Protein AF-A0A068S8H3-F1 (afdb_monomer)

Structure (mmCIF, N/CA/C/O backbone):
data_AF-A0A068S8H3-F1
#
_entry.id   AF-A0A068S8H3-F1
#
loop_
_atom_site.group_PDB
_atom_site.id
_atom_site.type_symbol
_atom_site.label_atom_id
_atom_site.label_alt_id
_atom_site.label_comp_id
_atom_site.label_asym_id
_atom_site.label_entity_id
_atom_site.label_seq_id
_atom_site.pdbx_PDB_ins_code
_atom_site.Cartn_x
_atom_site.Cartn_y
_atom_site.Cartn_z
_atom_site.occupancy
_atom_site.B_iso_or_equiv
_atom_site.auth_seq_id
_atom_site.auth_comp_id
_atom_site.auth_asym_id
_atom_site.auth_atom_id
_atom_site.pdbx_PDB_model_num
ATOM 1 N N . MET A 1 1 ? -9.860 7.622 16.279 1.00 87.50 1 MET A N 1
ATOM 2 C CA . MET A 1 1 ? -9.951 6.152 16.464 1.00 87.50 1 MET A CA 1
ATOM 3 C C . MET A 1 1 ? -8.673 5.425 16.018 1.00 87.50 1 MET A C 1
ATOM 5 O O . MET A 1 1 ? -8.213 5.664 14.912 1.00 87.50 1 MET A O 1
ATOM 9 N N . LEU A 1 2 ? -8.128 4.515 16.843 1.00 90.56 2 LEU A N 1
ATOM 10 C CA . LEU A 1 2 ? -6.992 3.648 16.477 1.00 90.56 2 LEU A CA 1
ATOM 11 C C . LEU A 1 2 ? -7.489 2.254 16.067 1.00 90.56 2 LEU A C 1
ATOM 13 O O . LEU A 1 2 ? -8.186 1.598 16.841 1.00 90.56 2 LEU A O 1
ATOM 17 N N . ILE A 1 3 ? -7.092 1.792 14.886 1.00 91.25 3 ILE A N 1
ATOM 18 C CA . ILE A 1 3 ? -7.361 0.451 14.362 1.00 91.25 3 ILE A CA 1
ATOM 19 C C . ILE A 1 3 ? -6.024 -0.273 14.217 1.00 91.25 3 ILE A C 1
ATOM 21 O O . ILE A 1 3 ? -5.102 0.236 13.585 1.00 91.25 3 ILE A O 1
ATOM 25 N N . SER A 1 4 ? -5.925 -1.473 14.782 1.00 94.56 4 SER A N 1
ATOM 26 C CA . SER A 1 4 ? -4.826 -2.412 14.531 1.00 94.56 4 SER A CA 1
ATOM 27 C C . SER A 1 4 ? -5.387 -3.684 13.904 1.00 94.56 4 SER A C 1
ATOM 29 O O . SER A 1 4 ? -6.525 -4.071 14.187 1.00 94.56 4 SER A O 1
ATOM 31 N N . GLY A 1 5 ? -4.618 -4.306 13.014 1.00 95.06 5 GLY A N 1
ATOM 32 C CA . GLY A 1 5 ? -5.031 -5.542 12.364 1.00 95.06 5 GLY A CA 1
ATOM 33 C C . GLY A 1 5 ? -4.098 -5.979 11.245 1.00 95.06 5 GLY A C 1
ATOM 34 O O . GLY A 1 5 ? -2.904 -5.675 11.248 1.00 95.06 5 GLY A O 1
ATOM 35 N N . HIS A 1 6 ? -4.664 -6.686 10.271 1.00 96.19 6 HIS A N 1
ATOM 36 C CA . HIS A 1 6 ? -3.935 -7.189 9.111 1.00 96.19 6 HIS A CA 1
ATOM 37 C C . HIS A 1 6 ? -4.481 -6.605 7.817 1.00 96.19 6 HIS A C 1
ATOM 39 O O . HIS A 1 6 ? -5.684 -6.392 7.678 1.00 96.19 6 HIS A O 1
ATOM 45 N N . ALA A 1 7 ? -3.600 -6.395 6.848 1.00 96.00 7 ALA A N 1
ATOM 46 C CA . ALA A 1 7 ? -3.966 -5.974 5.510 1.00 96.00 7 ALA A CA 1
ATOM 47 C C . ALA A 1 7 ? -3.369 -6.898 4.456 1.00 96.00 7 ALA A C 1
ATOM 49 O O . ALA A 1 7 ? -2.321 -7.517 4.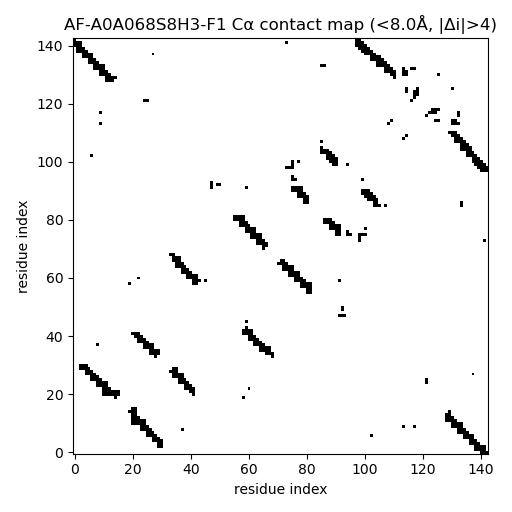658 1.00 96.00 7 ALA A O 1
ATOM 50 N N . HIS A 1 8 ? -4.030 -6.937 3.304 1.00 95.50 8 HIS A N 1
ATOM 51 C CA . HIS A 1 8 ? -3.433 -7.393 2.056 1.00 95.50 8 HIS A CA 1
ATOM 52 C C . HIS A 1 8 ? -3.525 -6.258 1.041 1.00 95.50 8 HIS A C 1
ATOM 54 O O . HIS A 1 8 ? -4.601 -5.700 0.835 1.00 95.50 8 HIS A O 1
ATOM 60 N N . LEU A 1 9 ? -2.391 -5.894 0.452 1.00 96.00 9 LEU A N 1
ATOM 61 C CA . LEU A 1 9 ? -2.245 -4.819 -0.519 1.00 96.00 9 LEU A CA 1
ATOM 62 C C . LEU A 1 9 ? -1.745 -5.414 -1.831 1.00 96.00 9 LEU A C 1
ATOM 64 O O . LEU A 1 9 ? -0.655 -5.980 -1.891 1.00 96.00 9 LEU A O 1
ATOM 68 N N . CYS A 1 10 ? -2.546 -5.287 -2.877 1.00 94.81 10 CYS A N 1
ATOM 69 C CA . CYS A 1 10 ? -2.201 -5.645 -4.242 1.00 94.81 10 CYS A CA 1
ATOM 70 C C . CYS A 1 10 ? -1.629 -4.405 -4.928 1.00 94.81 10 CYS A C 1
ATOM 72 O O . CYS A 1 10 ? -2.367 -3.448 -5.143 1.00 94.81 10 CYS A O 1
ATOM 74 N N . PHE A 1 11 ? -0.341 -4.415 -5.257 1.00 93.38 11 PHE A N 1
ATOM 75 C CA . PHE A 1 11 ? 0.302 -3.373 -6.056 1.00 93.38 11 PHE A CA 1
ATOM 76 C C . PHE A 1 11 ? 0.191 -3.745 -7.531 1.00 93.38 11 PHE A C 1
ATOM 78 O O . PHE A 1 11 ? 0.529 -4.869 -7.916 1.00 93.38 11 PHE A O 1
ATOM 85 N N . LEU A 1 12 ? -0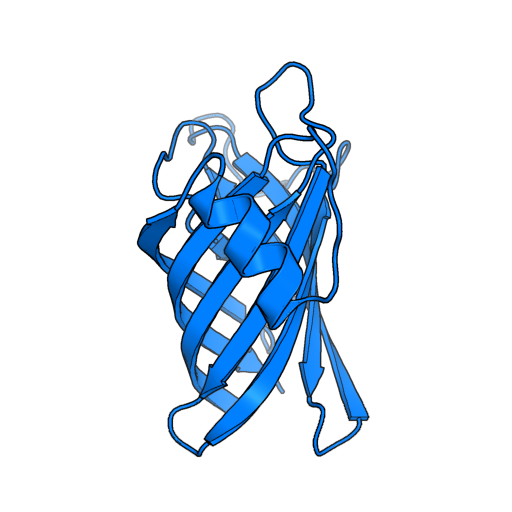.336 -2.817 -8.325 1.00 92.25 12 LEU A N 1
ATOM 86 C CA . LEU A 1 12 ? -0.847 -3.079 -9.664 1.00 92.25 12 LEU A CA 1
ATOM 87 C C . LEU A 1 12 ? -0.083 -2.273 -10.710 1.00 92.25 12 LEU A C 1
ATOM 89 O O . LEU A 1 12 ? 0.335 -1.136 -10.475 1.00 92.25 12 LEU A O 1
ATOM 93 N N . SER A 1 13 ? 0.102 -2.905 -11.864 1.00 88.88 13 SER A N 1
ATOM 94 C CA . SER A 1 13 ? 0.639 -2.276 -13.064 1.00 88.88 13 SER A CA 1
ATOM 95 C C . SER A 1 13 ? -0.235 -1.098 -13.540 1.00 88.88 13 SER A C 1
ATOM 97 O O . SER A 1 13 ? -1.405 -1.005 -13.165 1.00 88.88 13 SER A O 1
ATOM 99 N N . PRO A 1 14 ? 0.306 -0.186 -14.371 1.00 89.50 14 PRO A N 1
ATOM 100 C CA . PRO A 1 14 ? 1.652 -0.207 -14.950 1.00 89.50 14 PRO A CA 1
ATOM 101 C C . PRO A 1 14 ? 2.763 0.038 -13.922 1.00 89.50 14 PRO A C 1
ATOM 103 O O . PRO A 1 14 ? 2.545 0.661 -12.884 1.00 89.50 14 PRO A O 1
ATOM 106 N N . ILE A 1 15 ? 3.957 -0.467 -14.237 1.00 86.62 15 ILE A N 1
ATOM 107 C CA . ILE A 1 15 ? 5.186 -0.204 -13.487 1.00 86.62 15 ILE A CA 1
ATOM 108 C C . ILE A 1 15 ? 5.979 0.871 -14.240 1.00 86.62 15 ILE A C 1
ATOM 110 O O . ILE A 1 15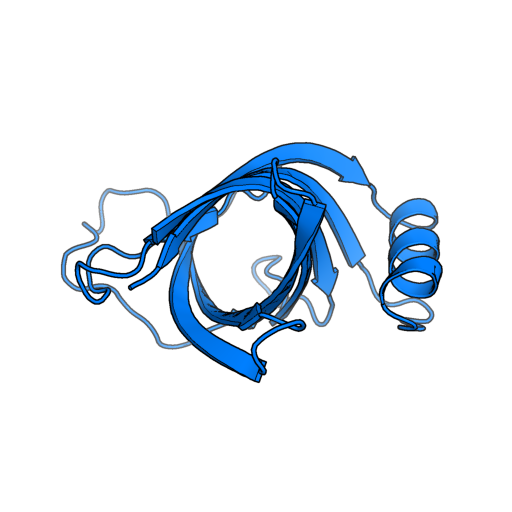 ? 6.185 0.745 -15.449 1.00 86.62 15 ILE A O 1
ATOM 114 N N . ASP A 1 16 ? 6.396 1.937 -13.556 1.00 85.69 16 ASP A N 1
ATOM 115 C CA . ASP A 1 16 ? 7.225 2.983 -14.160 1.00 85.69 16 ASP A CA 1
ATOM 116 C C . ASP A 1 16 ? 8.681 2.528 -14.392 1.00 85.69 16 ASP A C 1
ATOM 118 O O . ASP A 1 16 ? 9.099 1.435 -14.006 1.00 85.69 16 ASP A O 1
ATOM 122 N N . GLU A 1 17 ? 9.486 3.383 -15.029 1.00 82.25 17 GLU A N 1
ATOM 123 C CA . GLU A 1 17 ? 10.896 3.095 -15.342 1.00 82.25 17 GLU A CA 1
ATOM 124 C C . GLU A 1 17 ? 11.762 2.813 -14.098 1.00 82.25 17 GLU A C 1
ATOM 126 O O . GLU A 1 17 ? 12.861 2.272 -14.221 1.00 82.25 17 GLU A O 1
ATOM 131 N N . GLN A 1 18 ? 11.280 3.166 -12.902 1.00 77.81 18 GLN A N 1
ATOM 132 C CA . GLN A 1 18 ? 11.966 2.980 -11.623 1.00 77.81 18 GLN A CA 1
ATOM 133 C C . GLN A 1 18 ? 11.499 1.715 -10.886 1.00 77.81 18 GLN A C 1
ATOM 135 O O . GLN A 1 18 ? 11.958 1.451 -9.774 1.00 77.81 18 GLN A O 1
ATOM 140 N N . GLY A 1 19 ? 10.610 0.915 -11.484 1.00 81.38 19 GLY A N 1
ATOM 141 C CA . GLY A 1 19 ? 10.066 -0.278 -10.838 1.00 81.38 19 GLY A CA 1
ATOM 142 C C . GLY A 1 19 ? 8.924 0.029 -9.863 1.00 81.38 19 GLY A C 1
ATOM 143 O O . GLY A 1 19 ? 8.643 -0.779 -8.974 1.00 81.38 19 GLY A O 1
ATOM 144 N N . THR A 1 20 ? 8.277 1.190 -9.990 1.00 85.94 20 THR A N 1
ATOM 145 C CA . THR A 1 20 ? 7.189 1.615 -9.105 1.00 85.94 20 THR A CA 1
ATOM 146 C C . THR A 1 20 ? 5.828 1.283 -9.690 1.00 85.94 20 THR A C 1
ATOM 148 O O . THR A 1 20 ? 5.539 1.627 -10.829 1.00 85.94 20 THR A O 1
ATOM 151 N N . TYR A 1 21 ? 4.970 0.668 -8.882 1.00 89.69 21 TYR A N 1
ATOM 152 C CA . TYR A 1 21 ? 3.580 0.396 -9.237 1.00 89.69 21 TYR A CA 1
ATOM 153 C C . TYR A 1 21 ? 2.742 1.678 -9.226 1.00 89.69 21 TYR A C 1
ATOM 155 O O . TYR A 1 21 ? 2.827 2.469 -8.286 1.00 89.69 21 TYR A O 1
ATOM 163 N N . ALA A 1 22 ? 1.901 1.858 -10.243 1.00 91.06 22 ALA A N 1
ATOM 164 C CA . ALA A 1 22 ? 1.064 3.046 -10.384 1.00 91.06 22 ALA A CA 1
ATOM 165 C C . ALA A 1 22 ? 0.001 3.168 -9.284 1.00 91.06 22 ALA A C 1
ATOM 167 O O . ALA A 1 22 ? -0.336 4.278 -8.864 1.00 91.06 22 ALA A O 1
ATOM 168 N N . GLU A 1 23 ? -0.539 2.045 -8.815 1.00 94.31 23 GLU A N 1
ATOM 169 C CA . GLU A 1 23 ? -1.547 2.024 -7.760 1.00 94.31 23 GLU A CA 1
ATOM 170 C C . GLU A 1 23 ? -1.415 0.792 -6.860 1.00 94.31 23 GLU A C 1
ATOM 172 O O . GLU A 1 23 ? -0.774 -0.206 -7.202 1.00 94.31 23 GLU A O 1
ATOM 177 N N . PHE A 1 24 ? -2.068 0.850 -5.703 1.00 95.06 24 PHE A N 1
ATOM 178 C CA . PHE A 1 24 ? -2.350 -0.325 -4.894 1.00 95.06 24 PHE A CA 1
ATOM 179 C C . PHE A 1 24 ? -3.803 -0.343 -4.434 1.00 95.06 24 PHE A C 1
ATOM 181 O O . PHE A 1 24 ? -4.422 0.702 -4.243 1.00 95.06 24 PHE A O 1
ATOM 188 N N . LYS A 1 25 ? -4.345 -1.543 -4.234 1.00 96.38 25 LYS A N 1
ATOM 189 C CA . LYS A 1 25 ? -5.706 -1.788 -3.738 1.00 96.38 25 LYS A CA 1
ATOM 190 C C . LYS A 1 25 ? -5.695 -2.947 -2.759 1.00 96.38 25 LYS A C 1
ATOM 192 O O . LYS A 1 25 ? -4.912 -3.879 -2.908 1.00 96.38 25 LYS A O 1
ATOM 197 N N . GLY A 1 26 ? -6.559 -2.919 -1.760 1.00 95.75 26 GLY A N 1
ATOM 198 C CA . GLY A 1 26 ? -6.520 -3.917 -0.710 1.00 95.75 26 GLY A CA 1
ATOM 199 C C . GLY A 1 26 ? -7.646 -3.799 0.291 1.00 95.75 26 GLY A C 1
ATOM 200 O O . GLY A 1 26 ? -8.537 -2.957 0.175 1.00 95.75 26 GLY A O 1
ATOM 201 N N . HIS A 1 27 ? -7.560 -4.650 1.306 1.00 95.62 27 HIS A N 1
ATOM 202 C CA . HIS A 1 27 ? -8.471 -4.621 2.439 1.00 95.62 27 HIS A CA 1
ATOM 203 C C . HIS A 1 27 ? -7.704 -4.719 3.749 1.00 95.62 27 HIS A C 1
ATOM 205 O O . HIS A 1 27 ? -6.667 -5.382 3.828 1.00 95.62 27 HIS A O 1
ATOM 211 N N . VAL A 1 28 ? -8.270 -4.097 4.776 1.00 94.69 28 VAL A N 1
ATOM 212 C CA . VAL A 1 28 ? -7.824 -4.151 6.163 1.00 94.69 28 VAL A CA 1
ATOM 213 C C . VAL A 1 28 ? -8.875 -4.887 6.974 1.00 94.69 28 VAL A C 1
ATOM 215 O O . VAL A 1 28 ? -10.054 -4.544 6.930 1.00 94.69 28 VAL A O 1
ATOM 218 N N . ILE A 1 29 ? -8.433 -5.876 7.738 1.00 93.12 29 ILE A N 1
ATOM 219 C CA . ILE A 1 29 ? -9.237 -6.592 8.719 1.00 93.12 29 ILE A CA 1
ATOM 220 C C . ILE A 1 29 ? -8.738 -6.150 10.092 1.00 93.12 29 ILE A C 1
ATOM 222 O O . ILE A 1 29 ? -7.652 -6.544 10.524 1.00 93.12 29 ILE A O 1
ATOM 226 N N . GLY A 1 30 ? -9.519 -5.297 10.752 1.00 89.75 30 GLY A N 1
ATOM 227 C CA . GLY A 1 30 ? -9.243 -4.861 12.118 1.00 89.75 30 GLY A CA 1
ATOM 228 C C . GLY A 1 30 ? -9.537 -5.960 13.141 1.00 8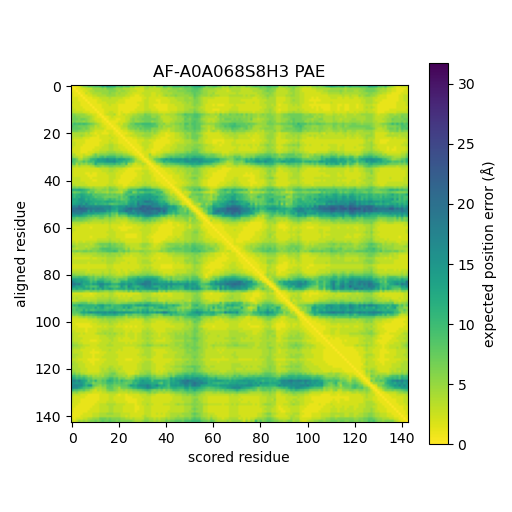9.75 30 GLY A C 1
ATOM 229 O O . GLY A 1 30 ? -10.345 -6.858 12.900 1.00 89.75 30 GLY A O 1
ATOM 230 N N . GLU A 1 31 ? -8.927 -5.865 14.323 1.00 84.06 31 GLU A N 1
ATOM 231 C CA . GLU A 1 31 ? -9.121 -6.818 15.432 1.00 84.06 31 GLU A CA 1
ATOM 232 C C . GLU A 1 31 ? -10.591 -6.975 15.874 1.00 84.06 31 GLU A C 1
ATOM 234 O O . GLU A 1 31 ? -10.980 -8.027 16.378 1.00 84.06 31 GLU A O 1
ATOM 239 N N . GLN A 1 32 ? -11.432 -5.962 15.645 1.00 78.88 32 GLN A N 1
ATOM 240 C CA . GLN A 1 32 ? -12.864 -5.969 15.977 1.00 78.88 32 GLN A CA 1
ATOM 241 C C . GLN A 1 32 ? -13.761 -6.466 14.830 1.00 78.88 32 GLN A C 1
ATOM 243 O O . GLN A 1 32 ? -14.948 -6.162 14.809 1.00 78.88 32 GLN A O 1
ATOM 248 N N . GLN A 1 33 ? -13.205 -7.207 13.865 1.00 78.12 33 GLN A N 1
ATOM 249 C CA . GLN A 1 33 ? -13.893 -7.661 12.644 1.00 78.12 33 GLN A CA 1
ATOM 250 C C . GLN A 1 33 ? -14.392 -6.534 11.722 1.00 78.12 33 GLN A C 1
ATOM 252 O O . GLN A 1 33 ? -15.092 -6.806 10.751 1.00 78.12 33 GLN A O 1
ATOM 257 N N . SER A 1 34 ? -13.999 -5.286 11.976 1.00 80.25 34 SER A N 1
ATOM 258 C CA . SER A 1 34 ? -14.218 -4.163 11.064 1.00 80.25 34 SER A CA 1
ATOM 259 C C . SER A 1 34 ? -13.413 -4.365 9.779 1.00 80.25 34 SER A C 1
ATOM 261 O O . SER A 1 34 ? -12.208 -4.645 9.855 1.00 80.25 34 SER A O 1
ATOM 263 N N . VAL A 1 35 ? -14.052 -4.187 8.623 1.00 90.56 35 VAL A N 1
ATOM 264 C CA . VAL A 1 35 ? -13.411 -4.325 7.310 1.00 90.56 35 VAL A CA 1
ATOM 265 C C . VAL A 1 35 ? -13.325 -2.962 6.638 1.00 90.56 35 VAL A C 1
ATOM 267 O O . VAL A 1 35 ? -14.342 -2.318 6.396 1.00 90.56 35 VAL A O 1
ATOM 270 N N . TYR A 1 36 ? -12.107 -2.553 6.288 1.00 94.38 36 TYR A N 1
ATOM 271 C CA . TYR A 1 36 ? -11.869 -1.317 5.546 1.00 94.38 36 TYR A CA 1
ATOM 272 C C . TYR A 1 36 ? -11.314 -1.629 4.161 1.00 94.38 36 TYR A C 1
ATOM 274 O O . TYR A 1 36 ? -10.469 -2.512 4.000 1.00 94.38 36 TYR A O 1
ATOM 282 N N . GLY A 1 37 ? -11.769 -0.883 3.163 1.00 95.44 37 GLY A N 1
ATOM 283 C CA . GLY A 1 37 ? -11.124 -0.817 1.860 1.00 95.44 37 GLY A CA 1
ATOM 284 C C . GLY A 1 37 ? -9.946 0.146 1.917 1.00 95.44 37 GLY A C 1
ATOM 285 O O . GLY A 1 37 ? -10.017 1.182 2.579 1.00 95.44 37 GLY A O 1
ATOM 286 N N . ILE A 1 38 ? -8.866 -0.177 1.216 1.00 96.12 38 ILE A N 1
ATOM 287 C CA . ILE A 1 38 ? -7.723 0.722 1.078 1.00 96.12 38 ILE A CA 1
ATOM 288 C C . ILE A 1 38 ? -7.266 0.759 -0.378 1.00 96.12 38 ILE A C 1
ATOM 290 O O . ILE A 1 38 ? -7.120 -0.280 -1.022 1.00 96.12 38 ILE A O 1
ATOM 294 N N . ALA A 1 39 ? -7.050 1.957 -0.907 1.00 96.75 39 ALA A N 1
ATOM 295 C CA . ALA A 1 39 ? -6.534 2.152 -2.254 1.00 96.75 39 ALA A CA 1
ATOM 296 C C . ALA A 1 39 ? -5.597 3.353 -2.289 1.00 96.75 39 ALA A C 1
ATOM 298 O O . ALA A 1 39 ? -5.889 4.361 -1.656 1.00 96.75 39 ALA A O 1
ATOM 299 N N . GLY A 1 40 ? -4.504 3.269 -3.038 1.00 96.62 40 GLY A N 1
ATOM 300 C CA . GLY A 1 40 ? -3.575 4.378 -3.199 1.00 96.62 40 GLY A CA 1
ATOM 301 C C . GLY A 1 40 ? -3.118 4.560 -4.634 1.00 96.62 40 GLY A C 1
ATOM 302 O O . GLY A 1 40 ? -2.833 3.585 -5.322 1.00 96.62 40 GLY A O 1
ATOM 303 N N . GLN A 1 41 ? -3.018 5.816 -5.065 1.00 96.31 41 GLN A N 1
ATOM 304 C CA . GLN A 1 41 ? -2.543 6.204 -6.394 1.00 96.31 41 GLN A CA 1
ATOM 305 C C . GLN A 1 41 ? -1.191 6.911 -6.279 1.00 96.31 41 GLN A C 1
ATOM 307 O O . GLN A 1 41 ? -1.056 7.846 -5.490 1.00 96.31 41 GLN A O 1
ATOM 312 N N . GLN A 1 42 ? -0.200 6.498 -7.073 1.00 94.25 42 GLN A N 1
ATOM 313 C CA . GLN A 1 42 ? 1.135 7.101 -7.074 1.00 94.25 42 GLN A CA 1
ATOM 314 C C . GLN A 1 42 ? 1.071 8.605 -7.392 1.00 94.25 42 GLN A C 1
ATOM 316 O O . GLN A 1 42 ? 0.408 9.040 -8.337 1.00 94.25 42 GLN A O 1
ATOM 321 N N . LEU A 1 43 ? 1.828 9.402 -6.638 1.00 92.31 43 LEU A N 1
ATOM 322 C CA . LEU A 1 43 ? 2.001 10.835 -6.849 1.00 92.31 43 LEU A CA 1
ATOM 323 C C . LEU A 1 43 ? 3.350 11.119 -7.524 1.00 92.31 43 LEU A C 1
ATOM 325 O O . LEU A 1 43 ? 4.388 11.187 -6.874 1.00 92.31 43 LEU A O 1
ATOM 329 N N . THR A 1 44 ? 3.347 11.357 -8.836 1.00 85.12 44 THR A N 1
ATOM 330 C CA . THR A 1 44 ? 4.582 11.506 -9.637 1.00 85.12 44 THR A CA 1
ATOM 331 C C . THR A 1 44 ? 5.318 12.840 -9.453 1.00 85.12 44 THR A C 1
ATOM 333 O O . THR A 1 44 ? 6.414 13.018 -9.974 1.00 85.12 44 THR A O 1
ATOM 336 N N . LYS A 1 45 ? 4.697 13.829 -8.800 1.00 81.69 45 LYS A N 1
ATOM 337 C CA . LYS A 1 45 ? 5.248 15.189 -8.617 1.00 81.69 45 LYS A CA 1
ATOM 338 C C . LYS A 1 45 ? 5.182 15.660 -7.167 1.00 81.69 45 LYS A C 1
ATOM 340 O O . LYS A 1 45 ? 5.235 16.860 -6.910 1.00 81.69 45 LYS A O 1
ATOM 345 N N . TYR A 1 46 ? 5.009 14.728 -6.237 1.00 83.75 46 TYR A N 1
ATOM 346 C CA . TYR A 1 46 ? 4.978 15.058 -4.824 1.00 83.75 46 TYR A CA 1
ATOM 347 C C . TYR A 1 46 ? 6.394 15.044 -4.269 1.00 83.75 46 TYR A C 1
ATOM 349 O O . TYR A 1 46 ? 7.111 14.056 -4.414 1.00 83.75 46 TYR A O 1
ATOM 357 N N . ASN A 1 47 ? 6.776 16.152 -3.647 1.00 77.44 47 ASN A N 1
ATOM 358 C CA . ASN A 1 47 ? 7.986 16.234 -2.857 1.00 77.44 47 ASN A CA 1
ATOM 359 C C . ASN A 1 47 ? 7.612 16.749 -1.472 1.00 77.44 47 ASN A C 1
ATOM 361 O O . ASN A 1 47 ? 6.886 17.737 -1.350 1.00 77.44 47 ASN A O 1
ATOM 365 N N . GLU A 1 48 ? 8.094 16.061 -0.451 1.00 79.06 48 GLU A N 1
ATOM 366 C CA . GLU A 1 48 ? 7.882 16.425 0.938 1.00 79.06 48 GLU A CA 1
ATOM 367 C C . GLU A 1 48 ? 9.006 17.379 1.363 1.00 79.06 48 GLU A C 1
ATOM 369 O O . GLU A 1 48 ? 10.159 16.955 1.385 1.00 79.06 48 GLU A O 1
ATOM 374 N N . PRO A 1 49 ? 8.714 1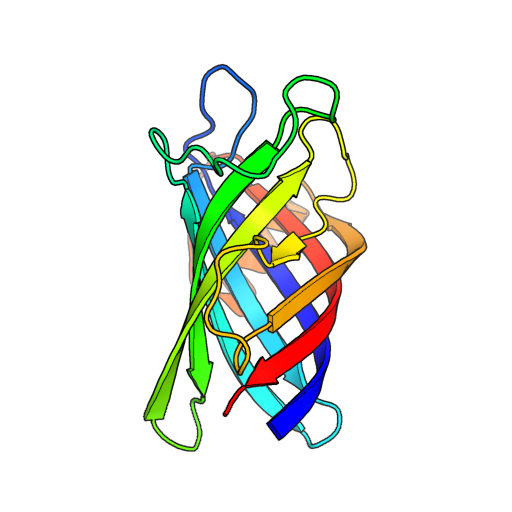8.654 1.688 1.00 71.44 49 PRO A N 1
ATOM 375 C CA . PRO A 1 49 ? 9.756 19.642 1.980 1.00 71.44 49 PRO A CA 1
ATOM 376 C C . PRO A 1 49 ? 10.652 19.254 3.160 1.00 71.44 49 PRO A C 1
ATOM 378 O O . PRO A 1 49 ? 11.835 19.583 3.170 1.00 71.44 49 PRO A O 1
ATOM 381 N N . ASP A 1 50 ? 10.076 18.548 4.135 1.00 73.88 50 ASP A N 1
ATOM 382 C CA . ASP A 1 50 ? 10.749 18.137 5.367 1.00 73.88 50 ASP A CA 1
ATOM 383 C C . ASP A 1 50 ? 11.432 16.760 5.246 1.00 73.88 50 ASP A C 1
ATOM 385 O O . ASP A 1 50 ? 12.121 16.316 6.170 1.00 73.88 50 ASP A O 1
ATOM 389 N N . TRP A 1 51 ? 11.289 16.078 4.101 1.00 74.25 51 TRP A N 1
ATOM 390 C CA . TRP A 1 51 ? 12.017 14.847 3.812 1.00 74.25 51 TRP A CA 1
ATOM 391 C C . TRP A 1 51 ? 13.400 15.202 3.269 1.00 74.25 51 TRP A C 1
ATOM 393 O O . TRP A 1 51 ? 13.565 15.614 2.126 1.00 74.25 51 TRP A O 1
ATOM 403 N N . ASN A 1 52 ? 14.403 15.072 4.134 1.00 66.25 52 ASN A N 1
ATOM 404 C CA . ASN A 1 52 ? 15.783 15.447 3.843 1.00 66.25 52 ASN A CA 1
ATOM 405 C C . ASN A 1 52 ? 16.346 14.698 2.618 1.00 66.25 52 ASN A C 1
ATOM 407 O O . ASN A 1 52 ? 16.269 13.471 2.566 1.00 66.25 52 ASN A O 1
ATOM 411 N N . ASP A 1 53 ? 17.044 15.406 1.722 1.00 58.72 53 ASP A N 1
ATOM 412 C CA . ASP A 1 53 ? 17.684 14.850 0.508 1.00 58.72 53 ASP A CA 1
ATOM 413 C C . ASP A 1 53 ? 18.742 13.757 0.792 1.00 58.72 53 ASP A C 1
ATOM 415 O O . ASP A 1 53 ? 19.197 13.057 -0.112 1.00 58.72 53 ASP A O 1
ATOM 419 N N . CYS A 1 54 ? 19.156 13.607 2.053 1.00 63.38 54 CYS A N 1
ATOM 420 C CA . CYS A 1 54 ? 20.088 12.575 2.512 1.00 63.38 54 CYS A CA 1
ATOM 421 C C . CYS A 1 54 ? 19.403 11.254 2.916 1.00 63.38 54 CYS A C 1
ATOM 423 O O . CYS A 1 54 ? 20.098 10.315 3.308 1.00 63.38 54 CYS A O 1
ATOM 425 N N . LEU A 1 55 ? 18.069 11.196 2.908 1.00 68.94 55 LEU A N 1
ATOM 426 C CA . LEU A 1 55 ? 17.293 10.000 3.234 1.00 68.94 55 LEU A CA 1
ATOM 427 C C . LEU A 1 55 ? 17.088 9.125 1.994 1.00 68.94 55 LEU A C 1
ATOM 429 O O . LEU A 1 55 ? 17.257 9.565 0.857 1.00 68.94 55 LEU A O 1
ATOM 433 N N . GLU A 1 56 ? 16.724 7.863 2.220 1.00 73.75 56 GLU A N 1
ATOM 434 C CA . GLU A 1 56 ? 16.378 6.9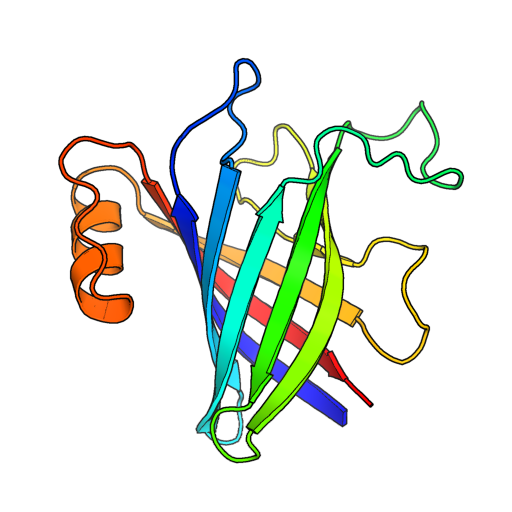43 1.137 1.00 73.75 56 GLU A CA 1
ATOM 435 C C . GLU A 1 56 ? 15.278 7.545 0.255 1.00 73.75 56 GLU A C 1
ATOM 437 O O . GLU A 1 56 ? 14.338 8.186 0.740 1.00 73.75 56 GLU A O 1
ATOM 442 N N . SER A 1 57 ? 15.408 7.352 -1.058 1.00 82.12 57 SER A N 1
ATOM 443 C CA . SER A 1 57 ? 14.401 7.811 -2.008 1.00 82.12 57 SER A CA 1
ATOM 444 C C . SER A 1 57 ? 13.075 7.107 -1.723 1.00 82.12 57 SER A C 1
ATOM 446 O O . SER A 1 57 ? 13.043 5.918 -1.412 1.00 82.12 57 SER A O 1
ATOM 448 N N . VAL A 1 58 ? 11.969 7.836 -1.823 1.00 87.94 58 VAL A N 1
ATOM 449 C CA . VAL A 1 58 ? 10.633 7.339 -1.483 1.00 87.94 58 VAL A CA 1
ATOM 450 C C . VAL A 1 58 ? 9.653 7.622 -2.612 1.00 87.94 58 VAL A C 1
ATOM 452 O O . VAL A 1 58 ? 9.783 8.597 -3.349 1.00 87.94 58 VAL A O 1
ATOM 455 N N . ILE A 1 59 ? 8.647 6.765 -2.717 1.00 89.69 59 ILE A N 1
ATOM 456 C CA . ILE A 1 59 ? 7.480 6.937 -3.576 1.00 89.69 59 ILE A CA 1
ATOM 457 C C . ILE A 1 59 ? 6.313 7.350 -2.693 1.00 89.69 59 ILE A C 1
ATOM 459 O O . ILE A 1 59 ? 6.088 6.730 -1.654 1.00 89.69 59 ILE A O 1
ATOM 463 N N . TYR A 1 60 ? 5.538 8.333 -3.135 1.00 92.81 60 TYR A N 1
ATOM 464 C CA . TYR A 1 60 ? 4.332 8.769 -2.440 1.00 92.81 60 TYR A CA 1
ATOM 465 C C . TYR A 1 60 ? 3.073 8.277 -3.146 1.00 92.81 60 TYR A C 1
ATOM 467 O O . TYR A 1 60 ? 3.026 8.228 -4.375 1.00 92.81 60 TYR A O 1
ATOM 475 N N . TYR A 1 61 ? 2.044 7.966 -2.364 1.00 94.56 61 TYR A N 1
ATOM 476 C CA . TYR A 1 61 ? 0.712 7.622 -2.845 1.00 94.56 61 TYR A CA 1
ATOM 477 C C . TYR A 1 61 ? -0.334 8.471 -2.121 1.00 94.56 61 TYR A C 1
ATOM 479 O O . TYR A 1 61 ? -0.250 8.642 -0.904 1.00 94.56 61 TYR A O 1
ATOM 487 N N . ASP A 1 62 ? -1.333 8.961 -2.854 1.00 95.62 62 ASP A N 1
ATOM 488 C CA . ASP A 1 62 ? -2.577 9.475 -2.272 1.00 95.62 62 ASP A CA 1
ATOM 489 C C . ASP A 1 62 ? -3.460 8.276 -1.930 1.00 95.62 62 ASP A C 1
ATOM 491 O O . ASP A 1 62 ? -3.958 7.598 -2.832 1.00 95.62 62 ASP A O 1
ATOM 495 N N . CYS A 1 63 ? -3.567 7.960 -0.640 1.00 96.31 63 CYS A N 1
ATOM 496 C CA . CYS A 1 63 ? -4.257 6.783 -0.136 1.00 96.31 63 CYS A CA 1
ATOM 497 C C . CYS A 1 63 ? -5.623 7.157 0.438 1.00 96.31 63 CYS A C 1
ATOM 499 O O . CYS A 1 63 ? -5.745 8.033 1.291 1.00 96.31 63 CYS A O 1
ATOM 501 N N . VAL A 1 64 ? -6.650 6.427 0.017 1.00 96.44 64 VAL A N 1
ATOM 502 C CA . VAL A 1 64 ? -8.009 6.496 0.543 1.00 96.44 64 VAL A CA 1
ATOM 503 C C . VAL A 1 64 ? -8.276 5.249 1.376 1.00 96.44 64 VAL A C 1
ATOM 505 O O . VAL A 1 64 ? -8.103 4.124 0.905 1.00 96.44 64 VAL A O 1
ATOM 508 N N . VAL A 1 65 ? -8.725 5.456 2.611 1.00 95.06 65 VAL A N 1
ATOM 509 C CA . VAL A 1 65 ? -9.249 4.413 3.496 1.00 95.06 65 VAL A CA 1
ATOM 510 C C . VAL A 1 65 ? -10.762 4.570 3.555 1.00 95.06 65 VAL A C 1
ATOM 512 O O . VAL A 1 65 ? -11.247 5.644 3.906 1.00 95.06 65 VAL A O 1
ATOM 515 N N . LYS A 1 66 ? -11.503 3.513 3.221 1.00 95.12 66 LYS A N 1
ATOM 516 C CA . LYS A 1 66 ? -12.968 3.486 3.230 1.00 95.12 66 LYS A CA 1
ATOM 517 C C . LYS A 1 66 ? -13.481 2.521 4.290 1.00 95.12 66 LYS A C 1
ATOM 519 O O . LYS A 1 66 ? -13.130 1.345 4.276 1.00 95.12 66 LYS A O 1
ATOM 524 N N . ASP A 1 67 ? -14.345 3.007 5.168 1.00 92.62 67 ASP A N 1
ATOM 525 C CA . ASP A 1 67 ? -15.145 2.192 6.080 1.00 92.62 67 ASP A CA 1
ATOM 526 C C . ASP A 1 67 ? -16.431 1.759 5.370 1.00 92.62 67 ASP A C 1
ATOM 528 O O . ASP A 1 67 ? -17.266 2.597 5.019 1.00 92.62 67 ASP A O 1
ATOM 532 N N . TYR A 1 68 ? -16.578 0.455 5.131 1.00 87.12 68 TYR A N 1
ATOM 533 C CA . TYR A 1 68 ? -17.748 -0.089 4.442 1.00 87.12 68 TYR A CA 1
ATOM 534 C C . TYR A 1 68 ? -19.012 -0.105 5.304 1.00 87.12 68 TYR A C 1
ATOM 536 O O . TYR A 1 68 ? -20.108 -0.072 4.747 1.00 87.12 68 TYR A O 1
ATOM 544 N N . ASP A 1 69 ? -18.877 -0.128 6.630 1.00 86.69 69 ASP A N 1
ATOM 545 C CA . ASP A 1 69 ? -20.013 -0.195 7.550 1.00 86.69 69 ASP A CA 1
ATOM 546 C C . ASP A 1 69 ? -20.648 1.187 7.740 1.00 86.69 69 ASP A C 1
ATOM 548 O O . ASP A 1 69 ? -21.869 1.310 7.859 1.00 86.69 69 ASP A O 1
ATOM 552 N N . ASN A 1 70 ? -19.823 2.239 7.742 1.00 88.31 70 ASN A N 1
ATOM 553 C CA . ASN A 1 70 ? -20.258 3.612 8.019 1.00 88.31 70 ASN A CA 1
ATOM 554 C C . ASN A 1 70 ? -20.253 4.546 6.796 1.00 88.31 70 ASN A C 1
ATOM 556 O O . ASN A 1 70 ? -20.586 5.722 6.949 1.00 88.31 70 ASN A O 1
ATOM 560 N N . ASP A 1 71 ? -19.858 4.049 5.618 1.00 88.19 71 ASP A N 1
ATOM 561 C CA . ASP A 1 71 ? -19.670 4.811 4.368 1.00 88.19 71 ASP A CA 1
ATOM 562 C C . ASP A 1 71 ? -18.848 6.098 4.570 1.00 88.19 71 ASP A C 1
ATOM 564 O O . ASP A 1 71 ? -19.163 7.176 4.062 1.00 88.19 71 ASP A O 1
ATOM 568 N N . LYS A 1 72 ? -17.785 5.986 5.374 1.00 92.44 72 LYS A N 1
ATOM 569 C CA . LYS A 1 72 ? -16.829 7.067 5.634 1.00 92.44 72 LYS A CA 1
ATOM 570 C C . LYS A 1 72 ? -15.546 6.839 4.858 1.00 92.44 72 LYS A C 1
ATOM 572 O O . LYS A 1 72 ? -15.108 5.705 4.682 1.00 92.44 72 LYS A O 1
ATOM 577 N N . GLU A 1 73 ? -14.927 7.936 4.443 1.00 94.38 73 GLU A N 1
ATOM 578 C CA . GLU A 1 73 ? -13.662 7.923 3.719 1.00 94.38 73 GLU A CA 1
ATOM 579 C C . GLU A 1 73 ? -12.686 8.918 4.339 1.00 94.38 73 GLU A C 1
ATOM 581 O O . GLU A 1 73 ? -13.052 10.047 4.675 1.00 94.38 73 GLU A O 1
ATOM 586 N N . TRP A 1 74 ? -11.432 8.496 4.457 1.00 94.12 74 TRP A N 1
ATOM 587 C CA . TRP A 1 74 ? -10.324 9.323 4.917 1.00 94.12 74 TRP A CA 1
ATOM 588 C C . TRP A 1 74 ? -9.195 9.265 3.903 1.00 94.12 74 TRP A C 1
ATOM 590 O O . TRP A 1 74 ? -8.963 8.228 3.281 1.00 94.12 74 TRP A O 1
ATOM 600 N N . LYS A 1 75 ? -8.489 10.384 3.746 1.00 94.19 75 LYS A N 1
ATOM 601 C CA . LYS A 1 75 ? -7.345 10.495 2.844 1.00 94.19 75 LYS A CA 1
ATOM 602 C C . LYS A 1 75 ? -6.067 10.673 3.639 1.00 94.19 75 LYS A C 1
ATOM 604 O O . LYS A 1 75 ? -6.042 11.435 4.600 1.00 94.19 75 LYS A O 1
ATOM 609 N N . VAL A 1 76 ? -5.021 9.981 3.219 1.00 94.38 76 VAL A N 1
ATOM 610 C CA . VAL A 1 76 ? -3.699 10.023 3.833 1.00 94.38 76 VAL A CA 1
ATOM 611 C C . VAL A 1 76 ? -2.648 9.872 2.750 1.00 94.38 76 VAL A C 1
ATOM 613 O O . VAL A 1 76 ? -2.735 8.991 1.902 1.00 94.38 76 VAL A O 1
ATOM 616 N N . ILE A 1 77 ? -1.630 10.722 2.765 1.00 94.44 77 ILE A N 1
ATOM 617 C CA . ILE A 1 77 ? -0.482 10.549 1.883 1.00 94.44 77 ILE A CA 1
ATOM 618 C C . ILE A 1 77 ? 0.456 9.550 2.544 1.00 94.44 77 ILE A C 1
ATOM 620 O O . ILE A 1 77 ? 0.914 9.761 3.668 1.00 94.44 77 ILE A O 1
ATOM 624 N N . VAL A 1 78 ? 0.758 8.459 1.854 1.00 93.88 78 VAL A N 1
ATOM 625 C CA . VAL A 1 78 ? 1.678 7.433 2.352 1.00 93.88 78 VAL A CA 1
ATOM 626 C C . VAL A 1 78 ? 2.939 7.415 1.510 1.00 93.88 78 VAL A C 1
ATOM 628 O O . VAL A 1 78 ? 2.903 7.664 0.308 1.00 93.88 78 VAL A O 1
ATOM 631 N N . ARG A 1 79 ? 4.060 7.104 2.146 1.00 91.75 79 ARG A N 1
ATOM 632 C CA . ARG A 1 79 ? 5.360 6.917 1.521 1.00 91.75 79 ARG A CA 1
ATOM 633 C C . ARG A 1 79 ? 5.792 5.458 1.589 1.00 91.75 79 ARG A C 1
ATOM 635 O O . ARG A 1 79 ? 5.555 4.766 2.583 1.00 91.75 79 ARG A O 1
ATOM 642 N N . ARG A 1 80 ? 6.478 5.030 0.535 1.00 89.50 80 ARG A N 1
ATOM 643 C CA . ARG A 1 80 ? 7.110 3.722 0.371 1.00 89.50 80 ARG A CA 1
ATOM 644 C C . ARG A 1 80 ? 8.584 3.931 0.014 1.00 89.50 80 ARG A C 1
ATOM 646 O O . ARG A 1 80 ? 8.845 4.523 -1.031 1.00 89.50 80 ARG A O 1
ATOM 653 N N . PRO A 1 81 ? 9.547 3.455 0.817 1.00 84.75 81 PRO A N 1
ATOM 654 C CA . PRO A 1 81 ? 10.962 3.506 0.452 1.00 84.75 81 PRO A CA 1
ATOM 655 C C . PRO A 1 81 ? 11.253 2.736 -0.842 1.00 84.75 81 PRO A C 1
ATOM 657 O O . PRO A 1 81 ? 10.766 1.617 -1.036 1.00 84.75 81 PRO A O 1
ATOM 660 N N . ILE A 1 82 ? 12.047 3.334 -1.727 1.00 78.69 82 ILE A N 1
ATOM 661 C CA . ILE A 1 82 ? 12.577 2.688 -2.929 1.00 78.69 82 ILE A CA 1
ATOM 662 C C . ILE A 1 82 ? 13.658 1.689 -2.497 1.00 78.69 82 ILE A C 1
ATOM 664 O O . ILE A 1 82 ? 14.488 1.991 -1.647 1.00 78.69 82 ILE A O 1
ATOM 668 N N . GLY A 1 83 ? 13.640 0.482 -3.069 1.00 68.12 83 GLY A N 1
ATOM 669 C CA . GLY A 1 83 ? 14.5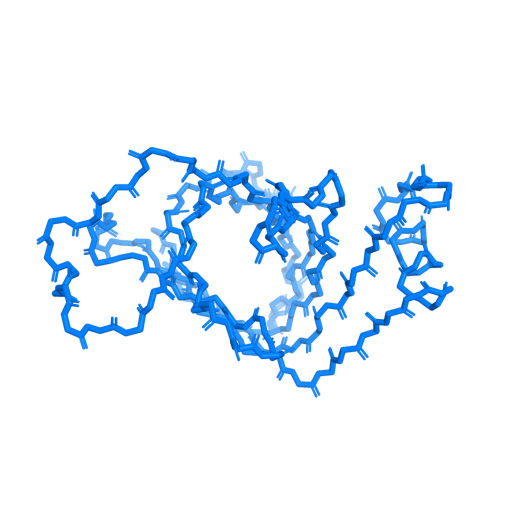72 -0.595 -2.707 1.00 68.12 83 GLY A CA 1
ATOM 670 C C . GLY A 1 83 ? 14.184 -1.391 -1.456 1.00 68.12 83 GLY A C 1
ATOM 671 O O . GLY A 1 83 ? 14.906 -2.306 -1.071 1.00 68.12 83 GLY A O 1
ATOM 672 N N . ASN A 1 84 ? 13.036 -1.097 -0.835 1.00 66.38 84 ASN A N 1
ATOM 673 C CA . ASN A 1 84 ? 12.467 -1.965 0.189 1.00 66.38 84 ASN A CA 1
ATOM 674 C C . ASN A 1 84 ? 11.624 -3.072 -0.466 1.00 66.38 84 ASN A C 1
ATOM 676 O O . ASN A 1 84 ? 10.454 -2.869 -0.814 1.00 66.38 84 ASN A O 1
ATOM 680 N N . ASP A 1 85 ? 12.222 -4.258 -0.588 1.00 60.34 85 ASP A N 1
ATOM 681 C CA . ASP A 1 85 ? 11.599 -5.460 -1.160 1.00 60.34 85 ASP A CA 1
ATOM 682 C C . ASP A 1 85 ? 10.333 -5.901 -0.410 1.00 60.34 85 ASP A C 1
ATOM 684 O O . ASP A 1 85 ? 9.485 -6.599 -0.966 1.00 60.34 85 ASP A O 1
ATOM 688 N N . ALA A 1 86 ? 10.167 -5.469 0.844 1.00 65.56 86 ALA A N 1
ATOM 689 C CA . ALA A 1 86 ? 8.991 -5.766 1.644 1.00 65.56 86 ALA A CA 1
ATOM 690 C C . ALA A 1 86 ? 7.843 -4.767 1.419 1.00 65.56 86 ALA A C 1
ATOM 692 O O . ALA A 1 86 ? 6.771 -4.982 1.950 1.00 65.56 86 ALA A O 1
ATOM 693 N N . ALA A 1 87 ? 7.991 -3.692 0.638 1.00 72.31 87 ALA A N 1
ATOM 694 C CA . ALA A 1 87 ? 6.890 -2.778 0.282 1.00 72.31 87 ALA A CA 1
ATOM 695 C C . ALA A 1 87 ? 6.051 -2.217 1.462 1.00 72.31 87 ALA A C 1
ATOM 697 O O . ALA A 1 87 ? 4.844 -2.015 1.325 1.00 72.31 87 ALA A O 1
ATOM 698 N N . GLY A 1 88 ? 6.677 -1.951 2.612 1.00 88.31 88 GLY A N 1
ATOM 699 C CA . GLY A 1 88 ? 6.003 -1.288 3.734 1.00 88.31 88 GLY A CA 1
ATOM 700 C C . GLY A 1 88 ? 5.532 0.129 3.381 1.00 88.31 88 GLY A C 1
ATOM 701 O O . GLY A 1 88 ? 6.134 0.798 2.535 1.00 88.31 88 GLY A O 1
ATOM 702 N N . LEU A 1 89 ? 4.471 0.589 4.046 1.00 93.25 89 LEU A N 1
ATOM 703 C CA . LEU A 1 89 ? 3.934 1.945 3.908 1.00 93.25 89 LEU A CA 1
ATOM 704 C C . LEU A 1 89 ? 4.006 2.674 5.248 1.00 93.25 89 LEU A C 1
ATOM 706 O O . LEU A 1 89 ? 3.808 2.083 6.308 1.00 93.25 89 LEU A O 1
ATOM 710 N N . SER A 1 90 ? 4.256 3.975 5.203 1.00 93.56 90 SER A N 1
ATOM 711 C CA . SER A 1 90 ? 4.140 4.857 6.367 1.00 93.56 90 SER A CA 1
ATOM 712 C C . SER A 1 90 ? 3.531 6.184 5.945 1.00 93.56 90 SER A C 1
ATOM 714 O O . SER A 1 90 ? 3.702 6.586 4.801 1.00 93.56 90 SER A O 1
ATOM 716 N N . SER A 1 91 ? 2.831 6.878 6.831 1.00 93.06 91 SER A N 1
ATOM 717 C CA . SER A 1 91 ? 2.369 8.237 6.553 1.00 93.06 91 SER A CA 1
ATOM 718 C C . SER A 1 91 ? 3.527 9.177 6.222 1.00 93.06 91 SER A C 1
ATOM 720 O O . SER A 1 91 ? 4.586 9.133 6.853 1.00 93.06 91 SER A O 1
ATOM 722 N N . ALA A 1 92 ? 3.298 10.054 5.247 1.00 89.06 92 ALA A N 1
ATOM 723 C CA . ALA A 1 92 ? 4.079 11.270 5.089 1.00 89.06 92 ALA A CA 1
ATOM 724 C C . ALA A 1 92 ? 3.956 12.140 6.354 1.00 89.06 92 ALA A C 1
ATOM 726 O O . ALA A 1 92 ? 2.948 12.099 7.066 1.00 89.06 92 ALA A O 1
ATOM 727 N N . THR A 1 93 ? 4.992 12.917 6.621 1.00 82.06 93 THR A N 1
ATOM 728 C CA . THR A 1 93 ? 5.123 13.859 7.743 1.00 82.06 93 THR A CA 1
ATOM 729 C C . THR A 1 93 ? 4.127 15.021 7.648 1.00 82.06 93 THR A C 1
ATOM 731 O O . THR A 1 93 ? 3.711 15.543 8.674 1.00 82.06 93 THR A O 1
ATOM 734 N N . ASN A 1 94 ? 3.688 15.373 6.436 1.00 78.19 94 ASN A N 1
ATOM 735 C CA . ASN A 1 94 ? 2.798 16.516 6.160 1.00 78.19 94 ASN A CA 1
ATOM 736 C C . ASN A 1 94 ? 1.293 16.223 6.313 1.00 78.19 94 ASN A C 1
ATOM 738 O O . ASN A 1 94 ? 0.472 17.032 5.869 1.00 78.19 94 ASN A O 1
ATOM 742 N N . ASN A 1 95 ? 0.913 15.034 6.782 1.00 79.75 95 ASN A N 1
ATOM 743 C CA . ASN A 1 95 ? -0.500 14.679 6.905 1.00 79.75 95 ASN A CA 1
ATOM 744 C C . ASN A 1 95 ? -1.181 15.464 8.031 1.00 79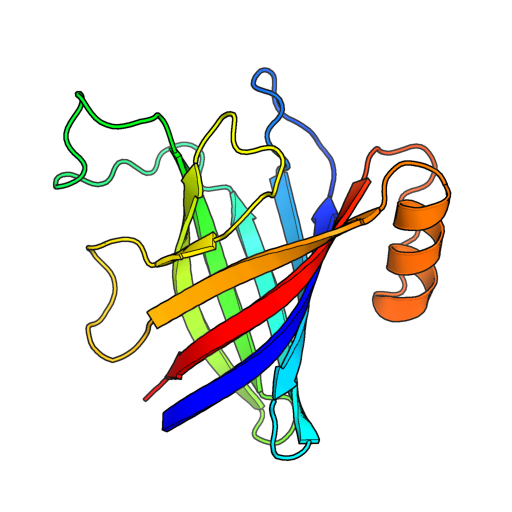.75 95 ASN A C 1
ATOM 746 O O . ASN A 1 95 ? -0.522 15.985 8.927 1.00 79.75 95 ASN A O 1
ATOM 750 N N . ASP A 1 96 ? -2.511 15.512 7.978 1.00 76.94 96 ASP A N 1
ATOM 751 C CA . ASP A 1 96 ? -3.323 15.954 9.111 1.00 76.94 96 ASP A CA 1
ATOM 752 C C . ASP A 1 96 ? -2.975 15.109 10.352 1.00 76.94 96 ASP A C 1
ATOM 754 O O . ASP A 1 96 ? -2.852 13.885 10.242 1.00 76.94 96 ASP A O 1
ATOM 758 N N . GLU A 1 97 ? -2.788 15.743 11.516 1.00 72.62 97 GLU A N 1
ATOM 759 C CA . GLU A 1 97 ? -2.271 15.078 12.728 1.00 72.62 97 GLU A CA 1
ATOM 760 C C . GLU A 1 97 ? -3.183 13.928 13.191 1.00 72.62 97 GLU A C 1
ATOM 762 O O . GLU A 1 97 ? -2.725 12.968 13.817 1.00 72.62 97 GLU A O 1
ATOM 767 N N . ASP A 1 98 ? -4.465 13.996 12.830 1.00 82.56 98 ASP A N 1
ATOM 768 C CA . ASP A 1 98 ? -5.485 13.030 13.223 1.00 82.56 98 ASP A CA 1
ATOM 769 C C . ASP A 1 98 ? -5.545 11.781 12.323 1.00 82.56 98 ASP A C 1
ATOM 771 O O . ASP A 1 98 ? -6.270 10.833 12.646 1.00 82.56 98 ASP A O 1
ATOM 775 N N . ILE A 1 99 ? -4.796 11.741 11.209 1.00 88.56 99 ILE A N 1
ATOM 776 C CA . ILE A 1 99 ? -4.784 10.600 10.283 1.00 88.56 99 ILE A CA 1
ATOM 777 C C . ILE A 1 99 ? -3.364 10.067 10.077 1.00 88.56 99 ILE A C 1
ATOM 779 O O . ILE A 1 99 ? -2.505 10.725 9.492 1.00 88.56 99 ILE A O 1
ATOM 783 N N . SER A 1 100 ? -3.129 8.810 10.461 1.00 93.25 100 SER A N 1
ATOM 784 C CA . SER A 1 100 ? -1.878 8.118 10.141 1.00 93.25 100 SER A CA 1
ATOM 785 C C . SER A 1 100 ? -2.072 6.654 9.760 1.00 93.25 100 SER A C 1
ATOM 787 O O . SER A 1 100 ? -3.044 6.009 10.144 1.00 93.25 100 SER A O 1
ATOM 789 N N . LEU A 1 101 ? -1.134 6.134 8.972 1.00 95.19 101 LEU A N 1
ATOM 790 C CA . LEU A 1 101 ? -1.112 4.772 8.469 1.00 95.19 101 LEU A CA 1
ATOM 791 C C . LEU A 1 101 ? 0.309 4.225 8.542 1.00 95.19 101 LEU A C 1
ATOM 793 O O . LEU A 1 101 ? 1.250 4.836 8.032 1.00 95.19 101 LEU A O 1
ATOM 797 N N . THR A 1 102 ? 0.462 3.035 9.110 1.00 95.88 102 THR A N 1
ATOM 798 C CA . THR A 1 102 ? 1.682 2.233 8.985 1.00 95.88 102 THR A CA 1
ATOM 799 C C . THR A 1 102 ? 1.324 0.820 8.561 1.00 95.88 102 THR A C 1
ATOM 801 O O . THR A 1 102 ? 0.391 0.219 9.081 1.00 95.88 102 THR A O 1
ATOM 804 N N . PHE A 1 103 ? 2.063 0.285 7.596 1.00 96.25 103 PHE A N 1
ATOM 805 C CA . PHE A 1 103 ? 1.907 -1.072 7.092 1.00 96.25 103 PHE A CA 1
ATOM 806 C C . PHE A 1 103 ? 3.275 -1.736 6.992 1.00 96.25 103 PHE A C 1
ATOM 808 O O . PHE A 1 103 ? 4.201 -1.187 6.389 1.00 96.25 103 PHE A O 1
ATOM 815 N N . SER A 1 104 ? 3.382 -2.932 7.558 1.00 95.25 104 SER A N 1
ATOM 816 C CA . SER A 1 104 ? 4.566 -3.778 7.482 1.00 95.25 104 SER A CA 1
ATOM 817 C C . SER A 1 104 ? 4.195 -5.094 6.827 1.00 95.25 104 SER A C 1
ATOM 819 O O . SER A 1 104 ? 3.248 -5.754 7.246 1.00 95.25 104 SER A O 1
ATOM 821 N N . THR A 1 105 ? 4.958 -5.494 5.818 1.00 94.69 105 THR A N 1
ATOM 822 C CA . THR A 1 105 ? 4.722 -6.754 5.118 1.00 94.69 105 THR A CA 1
ATOM 823 C C . THR A 1 105 ? 5.389 -7.906 5.842 1.00 94.69 105 THR A C 1
ATOM 825 O O . THR A 1 105 ? 6.598 -7.905 6.057 1.00 94.69 105 THR A O 1
ATOM 828 N N . ASP A 1 106 ? 4.596 -8.933 6.112 1.00 93.69 106 ASP A N 1
ATOM 829 C CA . ASP A 1 106 ? 5.032 -10.199 6.693 1.00 93.69 106 ASP A CA 1
ATOM 830 C C . ASP A 1 106 ? 5.159 -11.286 5.611 1.00 93.69 106 ASP A C 1
ATOM 832 O O . ASP A 1 106 ? 5.928 -12.241 5.741 1.00 93.69 106 ASP A O 1
ATOM 836 N N . ARG A 1 107 ? 4.401 -11.155 4.513 1.00 93.75 107 ARG A N 1
ATOM 837 C CA . ARG A 1 107 ? 4.375 -12.114 3.405 1.00 93.75 107 ARG A CA 1
ATOM 838 C C . ARG A 1 107 ? 4.172 -11.426 2.060 1.00 93.75 107 ARG A C 1
ATOM 840 O O . ARG A 1 107 ? 3.285 -10.596 1.909 1.00 93.75 107 ARG A O 1
ATOM 847 N N . LEU A 1 108 ? 4.933 -11.861 1.059 1.00 93.94 108 LEU A N 1
ATOM 848 C CA . LEU A 1 108 ? 4.838 -11.379 -0.318 1.00 93.94 108 LEU A CA 1
ATOM 849 C C . LEU A 1 108 ? 4.430 -12.514 -1.269 1.00 93.94 108 LEU A C 1
ATOM 851 O O . LEU A 1 108 ? 4.946 -13.633 -1.186 1.00 93.94 108 LEU A O 1
ATOM 855 N N . LEU A 1 109 ? 3.496 -12.230 -2.176 1.00 93.25 109 LEU A N 1
ATOM 856 C CA . LEU A 1 109 ? 3.152 -13.063 -3.328 1.00 93.25 109 LEU A CA 1
ATOM 857 C C . LEU A 1 109 ? 3.521 -12.319 -4.610 1.00 93.25 109 LEU A C 1
ATOM 859 O O . LEU A 1 109 ? 3.341 -11.109 -4.701 1.00 93.25 109 LEU A O 1
ATOM 863 N N . ALA A 1 110 ? 3.971 -13.064 -5.616 1.00 91.94 110 ALA A N 1
ATOM 864 C CA . ALA A 1 110 ? 4.298 -12.546 -6.940 1.00 91.94 110 ALA A CA 1
ATOM 865 C C . ALA A 1 110 ? 3.830 -13.517 -8.038 1.00 91.94 110 ALA A C 1
ATOM 867 O O . ALA A 1 110 ? 3.497 -14.682 -7.765 1.00 91.94 110 ALA A O 1
ATOM 868 N N . GLY A 1 111 ? 3.810 -13.038 -9.283 1.00 90.62 111 GLY A N 1
ATOM 869 C CA . GLY A 1 111 ? 3.489 -13.831 -10.469 1.00 90.62 111 GLY A CA 1
ATOM 870 C C . GLY A 1 111 ? 2.082 -14.432 -10.419 1.00 90.62 111 GLY A C 1
ATOM 871 O O . GLY A 1 111 ? 1.116 -13.770 -10.045 1.00 90.62 111 GLY A O 1
ATOM 872 N N . LEU A 1 112 ? 1.946 -15.715 -10.775 1.00 91.81 112 LEU A N 1
ATOM 873 C CA . LEU A 1 112 ? 0.637 -16.381 -10.852 1.00 91.81 112 LEU A CA 1
ATOM 874 C C . LEU A 1 112 ? -0.146 -16.343 -9.528 1.00 91.81 112 LEU A C 1
ATOM 876 O O . LEU A 1 112 ? -1.358 -16.157 -9.551 1.00 91.81 112 LEU A O 1
ATOM 880 N N . LYS A 1 113 ? 0.534 -16.475 -8.380 1.00 94.00 113 LYS A N 1
ATOM 881 C CA . LYS A 1 113 ? -0.129 -16.447 -7.065 1.00 94.00 113 LYS A CA 1
ATOM 882 C C . LYS A 1 113 ? -0.681 -15.063 -6.731 1.00 94.00 113 LYS A C 1
ATOM 884 O O . LYS A 1 113 ? -1.774 -14.974 -6.190 1.00 94.00 113 LYS A O 1
ATOM 889 N N . ALA A 1 114 ? 0.063 -14.005 -7.059 1.00 93.25 114 ALA A N 1
ATOM 890 C CA . ALA A 1 114 ? -0.410 -12.635 -6.880 1.00 93.25 114 ALA A CA 1
ATOM 891 C C . ALA A 1 114 ? -1.634 -12.363 -7.762 1.00 93.25 114 ALA A C 1
ATOM 893 O O . ALA A 1 114 ? -2.647 -11.897 -7.259 1.00 93.25 114 ALA A O 1
ATOM 894 N N . ARG A 1 115 ? -1.585 -12.754 -9.043 1.00 91.50 115 ARG A N 1
ATOM 895 C CA . ARG A 1 115 ? -2.717 -12.598 -9.972 1.00 91.50 115 ARG A CA 1
ATOM 896 C C . ARG A 1 115 ? -3.981 -13.313 -9.493 1.00 91.50 115 ARG A C 1
ATOM 898 O O . ARG A 1 115 ? -5.050 -12.715 -9.485 1.00 91.50 115 ARG A O 1
ATOM 905 N N . GLN A 1 116 ? -3.852 -14.567 -9.055 1.00 93.38 116 GLN A N 1
ATOM 906 C CA . GLN A 1 116 ? -4.975 -15.330 -8.499 1.00 93.38 116 GLN A CA 1
ATOM 907 C C . GLN A 1 116 ? -5.577 -14.641 -7.270 1.00 93.38 116 GLN A C 1
ATOM 909 O O . GLN A 1 116 ? -6.794 -14.528 -7.175 1.00 93.38 116 GLN A O 1
ATOM 914 N N . HIS A 1 117 ? -4.730 -14.128 -6.375 1.00 94.88 117 HIS A N 1
ATOM 915 C CA . HIS A 1 117 ? -5.168 -13.393 -5.190 1.00 94.88 117 HIS A CA 1
ATOM 916 C C . HIS A 1 117 ? -5.892 -12.088 -5.558 1.00 94.88 117 HIS A C 1
ATOM 918 O O . HIS A 1 117 ? -6.970 -11.819 -5.036 1.00 94.88 117 HIS A O 1
ATOM 924 N N . CYS A 1 118 ? -5.356 -11.296 -6.491 1.00 93.19 118 CYS A N 1
ATOM 925 C CA . CYS A 1 118 ? -6.026 -10.088 -6.986 1.00 93.19 118 CYS A CA 1
ATOM 926 C C . CYS A 1 118 ? -7.405 -10.407 -7.585 1.00 93.19 118 CYS A C 1
ATOM 928 O O . CYS A 1 118 ? -8.375 -9.703 -7.306 1.00 93.19 118 CYS A O 1
ATOM 930 N N . HIS A 1 119 ? -7.509 -11.483 -8.369 1.00 93.38 119 HIS A N 1
ATOM 931 C CA . HIS A 1 119 ? -8.774 -11.906 -8.963 1.00 93.38 119 HIS A CA 1
ATOM 932 C C . HIS A 1 119 ? -9.794 -12.330 -7.899 1.00 93.38 119 HIS A C 1
ATOM 934 O O . HIS A 1 119 ? -10.934 -11.873 -7.926 1.00 93.38 119 HIS A O 1
ATOM 940 N N . GLU A 1 120 ? -9.380 -13.156 -6.937 1.00 93.94 120 GLU A N 1
ATOM 941 C CA . GLU A 1 120 ? -10.250 -13.676 -5.877 1.00 93.94 120 GLU A CA 1
ATOM 942 C C . GLU A 1 120 ? -10.770 -12.572 -4.948 1.00 93.94 120 GLU A C 1
ATOM 944 O O . GLU A 1 120 ? -11.958 -12.545 -4.630 1.00 93.94 120 GLU A O 1
ATOM 949 N N . PHE A 1 121 ? -9.900 -11.649 -4.527 1.00 90.94 121 PHE A N 1
ATOM 950 C CA . PHE A 1 121 ? -10.234 -10.684 -3.476 1.00 90.94 121 PHE A CA 1
ATOM 951 C C . PHE A 1 121 ? -10.610 -9.292 -3.978 1.00 90.94 121 PHE A C 1
ATOM 953 O O . PHE A 1 121 ? -11.257 -8.551 -3.240 1.00 90.94 121 PHE A O 1
ATOM 960 N N . LEU A 1 122 ? -10.201 -8.907 -5.189 1.00 90.06 122 LEU A N 1
ATOM 961 C CA . LEU A 1 122 ? -10.513 -7.592 -5.76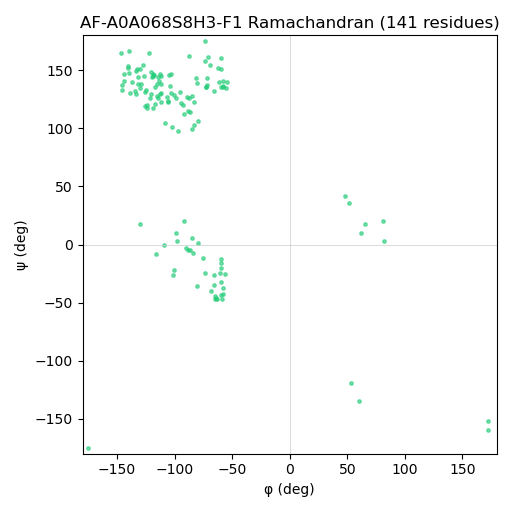1 1.00 90.06 122 LEU A CA 1
ATOM 962 C C . LEU A 1 122 ? -11.388 -7.682 -7.018 1.00 90.06 122 LEU A C 1
ATOM 964 O O . LEU A 1 122 ? -11.832 -6.650 -7.515 1.00 90.06 122 LEU A O 1
ATOM 968 N N . GLY A 1 123 ? -11.632 -8.885 -7.554 1.00 89.12 123 GLY A N 1
ATOM 969 C CA . GLY A 1 123 ? -12.334 -9.060 -8.830 1.00 89.12 123 GLY A CA 1
ATOM 970 C C . GLY A 1 123 ? -11.564 -8.490 -10.025 1.00 89.12 123 GLY A C 1
ATOM 971 O O . GLY A 1 123 ? -12.157 -8.232 -11.071 1.00 89.12 123 GLY A O 1
ATOM 972 N N . ILE A 1 124 ? -10.259 -8.256 -9.866 1.00 84.38 124 ILE A N 1
ATOM 973 C CA . ILE A 1 124 ? -9.412 -7.652 -10.891 1.00 84.38 124 ILE A CA 1
ATOM 974 C C . ILE A 1 124 ? -8.781 -8.765 -11.727 1.00 84.38 124 ILE A C 1
ATOM 976 O O . ILE A 1 124 ? -8.037 -9.598 -11.207 1.00 84.38 124 ILE A O 1
ATOM 980 N N . ASP A 1 125 ? -9.063 -8.765 -13.028 1.00 79.56 125 ASP A N 1
ATOM 981 C CA . ASP A 1 125 ? -8.343 -9.578 -14.006 1.00 79.56 125 ASP A CA 1
ATOM 982 C C . ASP A 1 125 ? -7.258 -8.723 -14.673 1.00 79.56 125 ASP A C 1
ATOM 984 O O . ASP A 1 125 ? -7.532 -7.947 -15.586 1.00 79.56 125 ASP A O 1
ATOM 988 N N . ASN A 1 126 ? -6.028 -8.843 -14.172 1.00 70.19 126 ASN A N 1
ATOM 989 C CA . ASN A 1 126 ? -4.863 -8.123 -14.695 1.00 70.19 126 ASN A CA 1
ATOM 990 C C . ASN A 1 126 ? -4.272 -8.777 -15.957 1.00 70.19 126 ASN A C 1
ATOM 992 O O . ASN A 1 126 ? -3.242 -8.324 -16.449 1.00 70.19 126 ASN A O 1
ATOM 996 N N . GLY A 1 127 ? -4.852 -9.870 -16.471 1.00 75.56 127 GLY A N 1
ATOM 997 C CA . GLY A 1 127 ? -4.274 -10.609 -17.594 1.00 75.56 127 GLY A CA 1
ATOM 998 C C . GLY A 1 127 ? -2.813 -11.009 -17.335 1.00 75.56 127 GLY A C 1
ATOM 999 O O . GLY A 1 127 ? -2.515 -11.733 -16.379 1.00 75.56 127 GLY A O 1
ATOM 1000 N N . ASP A 1 128 ? -1.902 -10.529 -18.185 1.00 69.50 128 ASP A N 1
ATOM 1001 C CA . ASP A 1 128 ? -0.447 -10.737 -18.081 1.00 69.50 128 ASP A CA 1
ATOM 1002 C C . ASP A 1 128 ? 0.312 -9.559 -17.451 1.00 69.50 128 ASP A C 1
ATOM 1004 O O . ASP A 1 128 ? 1.542 -9.548 -17.458 1.00 69.50 128 ASP A O 1
ATOM 1008 N N . GLU A 1 129 ? -0.391 -8.579 -16.888 1.00 80.31 129 GLU A N 1
ATOM 1009 C CA . GLU A 1 129 ? 0.255 -7.483 -16.178 1.00 80.31 129 GLU A CA 1
ATOM 1010 C C . GLU A 1 129 ? 0.837 -7.942 -14.833 1.00 80.31 129 GLU A C 1
ATOM 1012 O O . GLU A 1 129 ? 0.268 -8.780 -14.117 1.00 80.31 129 GLU A O 1
ATOM 1017 N N . ASP A 1 130 ? 1.993 -7.374 -14.486 1.00 84.19 130 ASP A N 1
ATOM 1018 C CA . ASP A 1 130 ? 2.692 -7.699 -13.252 1.00 84.19 130 ASP A CA 1
ATOM 1019 C C . ASP A 1 130 ? 1.952 -7.129 -12.040 1.00 84.19 130 ASP A C 1
ATOM 1021 O O . ASP A 1 130 ? 1.494 -5.982 -12.023 1.00 84.19 130 ASP A O 1
ATOM 1025 N N . ALA A 1 131 ? 1.864 -7.950 -10.997 1.00 89.69 131 ALA A N 1
ATOM 1026 C CA . ALA A 1 131 ? 1.318 -7.575 -9.706 1.00 89.69 131 ALA A CA 1
ATOM 1027 C C . ALA A 1 131 ? 2.088 -8.277 -8.588 1.00 89.69 131 ALA A C 1
ATOM 1029 O O . ALA A 1 131 ? 2.503 -9.438 -8.720 1.00 89.69 131 ALA A O 1
ATOM 1030 N N . ILE A 1 132 ? 2.206 -7.594 -7.453 1.00 92.94 132 ILE A N 1
ATOM 1031 C CA . ILE A 1 132 ? 2.608 -8.207 -6.187 1.00 92.94 132 ILE A CA 1
ATOM 1032 C C . ILE A 1 132 ? 1.513 -8.019 -5.151 1.00 92.94 132 ILE A C 1
ATOM 1034 O O . ILE A 1 132 ? 0.803 -7.015 -5.150 1.00 92.94 132 ILE A O 1
ATOM 1038 N N . VAL A 1 133 ? 1.395 -8.988 -4.250 1.00 94.06 133 VAL A N 1
ATOM 1039 C CA . VAL A 1 133 ? 0.511 -8.887 -3.090 1.00 94.06 133 VAL A CA 1
ATOM 1040 C C . VAL A 1 133 ? 1.349 -8.937 -1.831 1.00 94.06 133 VAL A C 1
ATOM 1042 O O . VAL A 1 133 ? 2.048 -9.918 -1.574 1.00 94.06 133 VAL A O 1
ATOM 1045 N N . CYS A 1 134 ? 1.249 -7.887 -1.035 1.00 94.81 134 CYS A N 1
ATOM 1046 C CA . CYS A 1 134 ? 1.903 -7.752 0.251 1.00 94.81 134 CYS A CA 1
ATOM 1047 C C . CYS A 1 134 ? 0.861 -7.937 1.347 1.00 94.81 134 CYS A C 1
ATOM 1049 O O . CYS A 1 134 ? -0.140 -7.232 1.387 1.00 94.81 134 CYS A O 1
ATOM 1051 N N . MET A 1 135 ? 1.085 -8.894 2.236 1.00 95.56 135 MET A N 1
ATOM 1052 C CA . MET A 1 135 ? 0.236 -9.158 3.390 1.00 95.56 135 MET A CA 1
ATOM 1053 C C . MET A 1 135 ? 1.021 -8.890 4.660 1.00 95.56 135 MET A C 1
ATOM 1055 O O . MET A 1 135 ? 2.174 -9.311 4.764 1.00 95.56 135 MET A O 1
ATOM 1059 N N . GLY A 1 136 ? 0.392 -8.261 5.641 1.00 95.75 136 GLY A N 1
ATOM 1060 C CA . GLY A 1 136 ? 1.013 -8.099 6.944 1.00 95.75 136 GLY A CA 1
ATOM 1061 C C . GLY A 1 136 ? 0.237 -7.197 7.882 1.00 95.75 136 GLY A C 1
ATOM 1062 O O . GLY A 1 136 ? -0.974 -7.023 7.737 1.00 95.75 136 GLY A O 1
ATOM 1063 N N . SER A 1 137 ? 0.934 -6.679 8.880 1.00 96.25 137 SER A N 1
ATOM 1064 C CA . SER A 1 137 ? 0.354 -5.890 9.962 1.00 96.25 137 SER A CA 1
ATOM 1065 C C . SER A 1 137 ? 0.116 -4.441 9.533 1.00 96.25 137 SER A C 1
ATOM 1067 O O . SER A 1 137 ? 0.961 -3.838 8.869 1.00 96.25 137 SER A O 1
ATOM 1069 N N . ILE A 1 138 ? -1.024 -3.873 9.927 1.00 96.06 138 ILE A N 1
ATOM 1070 C CA . ILE A 1 138 ? -1.378 -2.477 9.660 1.00 96.06 138 ILE A CA 1
ATOM 1071 C C . ILE A 1 138 ? -1.876 -1.781 10.927 1.00 96.06 138 ILE A C 1
ATOM 1073 O O . ILE A 1 138 ? -2.578 -2.381 11.745 1.00 96.06 138 ILE A O 1
ATOM 1077 N N . GLN A 1 139 ? -1.541 -0.501 11.062 1.00 96.00 139 GLN A N 1
ATOM 1078 C CA . GLN A 1 139 ? -2.139 0.403 12.036 1.00 96.00 139 GLN A CA 1
ATOM 1079 C C . GLN A 1 139 ? -2.694 1.630 11.317 1.00 96.00 139 GLN A C 1
ATOM 1081 O O . GLN A 1 139 ? -2.022 2.218 10.470 1.00 96.00 139 GLN A O 1
ATOM 1086 N N . LEU A 1 140 ? -3.924 2.003 11.664 1.00 94.06 140 LEU A N 1
ATOM 1087 C CA . LEU A 1 140 ? -4.605 3.192 11.164 1.00 94.06 140 LEU A CA 1
ATOM 1088 C C . LEU A 1 140 ? -5.037 4.049 12.349 1.00 94.06 140 LEU A C 1
ATOM 1090 O O . LEU A 1 140 ? -5.826 3.607 13.182 1.00 94.06 140 LEU A O 1
ATOM 1094 N N . GLN A 1 141 ? -4.553 5.281 12.403 1.00 93.94 141 GLN A N 1
ATOM 1095 C CA . GLN A 1 141 ? -5.157 6.337 13.198 1.00 93.94 141 GLN A CA 1
ATOM 1096 C C . GLN A 1 141 ? -6.094 7.108 12.271 1.00 93.94 141 GLN A C 1
ATOM 1098 O O . GLN A 1 141 ? -5.662 7.601 11.235 1.00 93.94 141 GLN A O 1
ATOM 1103 N N . LEU A 1 142 ? -7.367 7.176 12.628 1.00 89.75 142 LEU A N 1
ATOM 1104 C CA . LEU A 1 142 ? -8.393 7.975 11.958 1.00 89.75 142 LEU A CA 1
ATOM 1105 C C . LEU A 1 142 ? -8.996 8.948 12.992 1.00 89.75 142 LEU A C 1
ATOM 1107 O O . LEU A 1 142 ? -8.816 8.701 14.184 1.00 89.75 142 LEU A O 1
ATOM 1111 N N . PRO A 1 143 ? -9.737 9.995 12.602 1.00 86.88 143 PRO A N 1
ATOM 1112 C CA . PRO A 1 143 ? -10.518 10.839 13.508 1.00 86.88 143 PRO A CA 1
ATOM 1113 C C . PRO A 1 143 ? -11.515 10.022 14.348 1.00 86.88 143 PRO A C 1
ATOM 1115 O O . PRO A 1 143 ? -12.328 9.270 13.762 1.00 86.88 143 PRO A O 1
#

Radius of gyration: 14.64 Å; Cα contacts (8 Å, |Δi|>4): 339; chains: 1; bounding box: 40×36×35 Å

pLDDT: mean 88.02, std 8.84, range [58.72, 96.75]

Foldseek 3Di:
DKFKFKKKKKQFDDQDPLRHGQKIWIWTQTPVRFIKTKMWGWDPPDDQPPPDPPDADKIKTFMWIAGPVVRDIDTFIWIFGRPPPLRWIWTDPPDDPQWIKTGTFPDKDWDPVSQVVCCVGVVDRNPRTTMMMGMDIMMIRHD

Mean predicted aligned error: 5.15 Å

Sequence (143 aa):
MLISGHAHLCFLSPIDEQGTYAEFKGHVIGEQQSVYGIAGQQLTKYNEPDWNDCLESVIYYDCVVKDYDNDKEWKVIVRRPIGNDAAGLSSATNNDEDISLTFSTDRLLAGLKARQHCHEFLGIDNGDEDAIVCMGSIQLQLP

Nearest PDB structures (foldseek):
  5m3l-assembly1_O  TM=3.131E-01  e=3.544E-01  Lumbricus terrestris
  4v93-assembly1_C2  TM=3.789E-01  e=9.297E-01  Lumbricus terrestris
  4u8u-assembly1_O  TM=3.119E-01  e=2.865E+00  Glossoscolex paulistus

Secondary structure (DSSP, 8-state):
-EEEEEEEEEEEEEE-TTS-EEEEEEEEEETTS-EEEEEEEE-TT---TTS-TTSPPEEEEEEEEEETTTTEEEEEEEEEETT-TT--EEE-TTS-TT-EEEEEEEEEEEHHHHHHHHHHHH----TT--EEEEEEEEEEE--

Solvent-accessible surface area (backbone atoms only — not comparable to full-atom values): 7729 Å² total; per-residue (Å²): 77,81,43,49,36,39,32,42,39,36,36,30,55,64,62,49,100,85,74,44,49,44,31,36,41,36,43,35,45,30,79,83,74,48,55,29,42,36,38,28,40,54,41,95,82,73,76,62,90,85,61,57,90,89,52,81,58,65,47,41,22,54,26,42,42,32,37,72,90,74,76,42,77,47,78,44,46,31,34,28,58,64,91,46,91,56,69,37,40,32,48,44,89,86,44,62,91,54,43,44,44,39,36,44,48,77,44,79,38,52,58,73,60,15,48,52,49,38,32,76,78,68,69,42,83,60,83,89,57,64,35,37,28,37,28,27,47,32,39,38,38,40,112

Organism: NCBI:txid1263082